Protein AF-A0A6V7UFB9-F1 (afdb_monomer)

Solvent-accessible surface area (backbone atoms only — not comparable to full-atom values): 6147 Å² total; per-residue (Å²): 77,64,73,53,52,52,66,78,41,60,58,49,83,80,74,44,53,74,65,56,56,50,50,52,52,36,59,45,65,41,44,63,60,51,49,48,67,61,47,50,62,52,52,49,51,51,50,51,55,48,48,60,58,65,74,50,81,80,71,91,51,68,69,58,55,52,54,50,55,50,51,51,50,51,48,49,52,52,54,50,48,50,51,52,55,50,51,54,50,51,53,50,51,54,52,53,51,51,53,52,52,52,53,62,69,74,74,112

Sequence (108 aa):
MIIRSAYDFPDWLINGDNYEAYEIVAYDNGLGSLLLYMFIPIIIFYVLVGLILAFRKGSSDSTMKKVYRSLILIVLINVGGYVLCSLIMVLILVRLQVEISFRYYYME

Mean predicted aligned error: 12.21 Å

Foldseek 3Di:
DVVVVCVVDVCCVPPNDPVVVLVSLCVVVVVVVVVCVLVVVLVVVVVVLVVV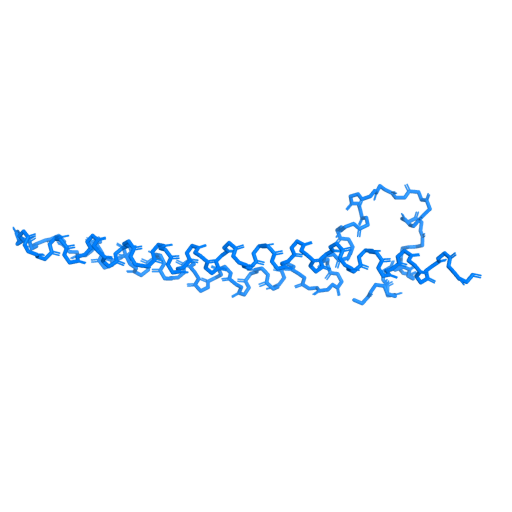VVVPVDDPDPVVVVVSVVVVVVSCCVSVVSVVVVVVVSVVVSVVVVVVVVCVVVVD

pLDDT: mean 70.35, std 8.03, range [46.31, 83.25]

Organism: Meloidogyne enterolobii (NCBI:txid390850)

Structure (mmCIF, N/CA/C/O backbone):
data_AF-A0A6V7UFB9-F1
#
_entry.id   AF-A0A6V7UFB9-F1
#
loop_
_atom_site.group_PDB
_atom_site.id
_atom_site.type_symbol
_atom_site.label_atom_id
_atom_site.label_alt_id
_atom_site.label_comp_id
_atom_site.label_asym_id
_atom_site.label_entity_id
_atom_site.label_seq_id
_atom_site.pdbx_PDB_ins_code
_atom_site.Cartn_x
_atom_site.Cartn_y
_atom_site.Cartn_z
_atom_site.occupancy
_atom_site.B_iso_or_equiv
_atom_site.auth_seq_id
_atom_site.auth_comp_id
_atom_site.auth_asym_id
_atom_site.auth_atom_id
_atom_site.pdbx_PDB_model_num
ATOM 1 N N . MET A 1 1 ? 12.294 -8.010 -14.896 1.00 49.94 1 MET A N 1
ATOM 2 C CA . MET A 1 1 ? 13.112 -8.646 -15.952 1.00 49.94 1 MET A CA 1
ATOM 3 C C . MET A 1 1 ? 12.955 -7.864 -17.263 1.00 49.94 1 MET A C 1
ATOM 5 O O . MET A 1 1 ? 12.457 -8.412 -18.229 1.00 49.94 1 MET A O 1
ATOM 9 N N . ILE A 1 2 ? 13.428 -6.607 -17.303 1.00 51.84 2 ILE A N 1
ATOM 10 C CA . ILE A 1 2 ? 13.228 -5.642 -18.417 1.00 51.84 2 ILE A CA 1
ATOM 11 C C . ILE A 1 2 ? 13.747 -6.171 -19.767 1.00 51.84 2 ILE A C 1
ATOM 13 O O . ILE A 1 2 ? 13.216 -5.845 -20.822 1.00 51.84 2 ILE A O 1
ATOM 17 N N . ILE A 1 3 ? 14.740 -7.066 -19.721 1.00 55.62 3 ILE A N 1
ATOM 18 C CA . ILE A 1 3 ? 15.310 -7.744 -20.891 1.00 55.62 3 ILE A CA 1
ATOM 19 C C . ILE A 1 3 ? 14.262 -8.594 -21.626 1.00 55.62 3 ILE A C 1
ATOM 21 O O . ILE A 1 3 ? 14.339 -8.707 -22.841 1.00 55.62 3 ILE A O 1
ATOM 25 N N . ARG A 1 4 ? 13.272 -9.177 -20.929 1.00 56.00 4 ARG A N 1
ATOM 26 C CA . ARG A 1 4 ? 12.221 -9.970 -21.587 1.00 56.00 4 ARG A CA 1
ATOM 27 C C . ARG A 1 4 ? 11.232 -9.073 -22.316 1.00 56.00 4 ARG A C 1
ATOM 29 O O . ARG A 1 4 ? 10.970 -9.307 -23.482 1.00 56.00 4 ARG A O 1
ATOM 36 N N . SER A 1 5 ? 10.781 -7.997 -21.682 1.00 55.59 5 SER A N 1
ATOM 37 C CA . SER A 1 5 ? 9.808 -7.092 -22.300 1.00 55.59 5 SER A CA 1
ATOM 38 C C . SER A 1 5 ? 10.376 -6.226 -23.415 1.00 55.59 5 SER A C 1
ATOM 40 O O . SER A 1 5 ? 9.653 -5.897 -24.347 1.00 55.59 5 SER A O 1
ATOM 42 N N . ALA A 1 6 ? 11.666 -5.886 -23.368 1.00 56.72 6 ALA A N 1
ATOM 43 C CA . ALA A 1 6 ? 12.346 -5.260 -24.502 1.00 56.72 6 ALA A CA 1
ATOM 44 C C . ALA A 1 6 ? 12.525 -6.228 -25.690 1.00 56.72 6 ALA A C 1
ATOM 46 O O . ALA A 1 6 ? 12.649 -5.787 -26.829 1.00 56.72 6 ALA A O 1
ATOM 47 N N . TYR A 1 7 ? 12.529 -7.542 -25.432 1.00 58.75 7 TYR A N 1
ATOM 48 C CA . TYR A 1 7 ? 12.594 -8.583 -26.461 1.00 58.75 7 TYR A CA 1
ATOM 49 C C . TYR A 1 7 ? 11.208 -8.922 -27.028 1.00 58.75 7 TYR A C 1
ATOM 51 O O . TYR A 1 7 ? 11.059 -9.096 -28.234 1.00 58.75 7 TYR A O 1
ATOM 59 N N . ASP A 1 8 ? 10.199 -8.987 -26.158 1.00 64.94 8 ASP A N 1
ATOM 60 C CA . ASP A 1 8 ? 8.819 -9.338 -26.507 1.00 64.94 8 ASP A CA 1
ATOM 61 C C . ASP A 1 8 ? 8.078 -8.159 -27.162 1.00 64.94 8 ASP A C 1
ATOM 63 O O . ASP A 1 8 ? 7.189 -8.364 -27.987 1.00 64.94 8 ASP A O 1
ATOM 67 N N . PHE A 1 9 ? 8.480 -6.926 -26.842 1.00 64.38 9 PHE A N 1
ATOM 68 C CA . PHE A 1 9 ? 7.953 -5.705 -27.435 1.00 64.38 9 PHE A CA 1
ATOM 69 C C . PHE A 1 9 ? 9.135 -4.769 -27.762 1.00 64.38 9 PHE A C 1
ATOM 71 O O . PHE A 1 9 ? 9.583 -4.023 -26.912 1.00 64.38 9 PHE A O 1
ATOM 78 N N . PRO A 1 10 ? 9.716 -4.792 -28.966 1.00 62.66 10 PRO A N 1
ATOM 79 C CA . PRO A 1 10 ? 10.817 -3.882 -29.307 1.00 62.66 10 PRO A CA 1
ATOM 80 C C . PRO A 1 10 ? 10.330 -2.456 -29.627 1.00 62.66 10 PRO A C 1
ATOM 82 O O . PRO A 1 10 ? 11.059 -1.483 -29.435 1.00 62.66 10 PRO A O 1
ATOM 85 N N . ASP A 1 11 ? 9.081 -2.318 -30.080 1.00 64.12 11 ASP A N 1
ATOM 86 C CA . ASP A 1 11 ? 8.555 -1.057 -30.611 1.00 64.12 11 ASP A CA 1
ATOM 87 C C . ASP A 1 11 ? 8.215 -0.017 -29.532 1.00 64.12 11 ASP A C 1
ATOM 89 O O . ASP A 1 11 ? 8.227 1.174 -29.839 1.00 64.12 11 ASP A O 1
ATOM 93 N N . TRP A 1 12 ? 7.969 -0.403 -28.270 1.00 65.44 12 TRP A N 1
ATOM 94 C CA . TRP A 1 12 ? 7.672 0.575 -27.202 1.00 65.44 12 TRP A CA 1
ATOM 95 C C . TRP A 1 12 ? 8.884 1.439 -26.843 1.00 65.44 12 TRP A C 1
ATOM 97 O O . TRP A 1 12 ? 8.723 2.569 -26.397 1.00 65.44 12 TRP A O 1
ATOM 107 N N . LEU A 1 13 ? 10.101 0.935 -27.069 1.00 61.69 13 LEU A N 1
ATOM 108 C CA . LEU A 1 13 ? 11.340 1.679 -26.830 1.00 61.69 13 LEU A CA 1
ATOM 109 C C . LEU A 1 13 ? 11.528 2.827 -27.834 1.00 61.69 13 LEU A C 1
ATOM 111 O O . LEU A 1 13 ? 12.236 3.788 -27.542 1.00 61.69 13 LEU A O 1
ATOM 115 N N . ILE A 1 14 ? 10.907 2.719 -29.014 1.00 63.56 14 ILE A N 1
ATOM 116 C CA . ILE A 1 14 ? 11.074 3.654 -30.137 1.00 63.56 14 ILE A CA 1
ATOM 117 C C . ILE A 1 14 ? 9.817 4.512 -30.337 1.00 63.56 14 ILE A C 1
ATOM 119 O O . ILE A 1 14 ? 9.926 5.707 -30.604 1.00 63.56 14 ILE A O 1
ATOM 123 N N . ASN A 1 15 ? 8.634 3.910 -30.200 1.00 66.56 15 ASN A N 1
ATOM 124 C CA . ASN A 1 15 ? 7.335 4.514 -30.507 1.00 66.56 15 ASN A CA 1
ATOM 125 C C . ASN A 1 15 ? 6.370 4.542 -29.311 1.00 66.56 15 ASN A C 1
ATOM 127 O O . ASN A 1 15 ? 5.280 5.101 -29.438 1.00 66.56 15 ASN A O 1
ATOM 131 N N . GLY A 1 16 ? 6.730 3.915 -28.189 1.00 62.97 16 GLY A N 1
ATOM 132 C CA . GLY A 1 16 ? 5.877 3.835 -27.007 1.00 62.97 16 GLY A CA 1
ATOM 133 C C . GLY A 1 16 ? 5.874 5.134 -26.213 1.00 62.97 16 GLY A C 1
ATOM 134 O O . GLY A 1 16 ? 6.852 5.887 -26.188 1.00 62.97 16 GLY A O 1
ATOM 135 N N . ASP A 1 17 ? 4.758 5.402 -25.542 1.00 71.06 17 ASP A N 1
ATOM 136 C CA . ASP A 1 17 ? 4.689 6.505 -24.586 1.00 71.06 17 ASP A CA 1
ATOM 137 C C . ASP A 1 17 ? 5.510 6.155 -23.331 1.00 71.06 17 ASP A C 1
ATOM 139 O O . ASP A 1 17 ? 5.637 4.993 -22.933 1.00 71.06 17 ASP A O 1
ATOM 143 N N . ASN A 1 18 ? 6.014 7.177 -22.639 1.00 68.44 18 ASN A N 1
ATOM 144 C CA . ASN A 1 18 ? 6.666 7.024 -21.340 1.00 68.44 18 ASN A CA 1
ATOM 145 C C . ASN A 1 18 ? 5.778 6.245 -20.357 1.00 68.44 18 ASN A C 1
ATOM 147 O O . ASN A 1 18 ? 6.292 5.524 -19.506 1.00 68.44 18 ASN A O 1
ATOM 151 N N . TYR A 1 19 ? 4.452 6.373 -20.474 1.00 68.75 19 TYR A N 1
ATOM 152 C CA . TYR A 1 19 ? 3.495 5.610 -19.677 1.00 68.75 19 TYR A CA 1
ATOM 153 C C . TYR A 1 19 ? 3.599 4.089 -19.894 1.00 68.75 19 TYR A C 1
ATOM 155 O O . TYR A 1 19 ? 3.674 3.350 -18.912 1.00 68.75 19 TYR A O 1
ATOM 163 N N . GLU A 1 20 ? 3.692 3.626 -21.144 1.00 68.62 20 GLU A N 1
ATOM 164 C CA . GLU A 1 20 ? 3.850 2.197 -21.467 1.00 68.62 20 GLU A CA 1
ATOM 165 C C . GLU A 1 20 ? 5.184 1.655 -20.941 1.00 68.62 20 GLU A C 1
ATOM 167 O O . GLU A 1 20 ? 5.237 0.561 -20.376 1.00 68.62 20 GLU A O 1
ATOM 172 N N . ALA A 1 21 ? 6.252 2.455 -21.022 1.00 67.94 21 ALA A N 1
ATOM 173 C CA . ALA A 1 21 ? 7.545 2.102 -20.440 1.00 67.94 21 ALA A CA 1
ATOM 174 C C . ALA A 1 21 ? 7.457 1.890 -18.916 1.00 67.94 21 ALA A C 1
ATOM 176 O O . ALA A 1 21 ? 8.026 0.934 -18.380 1.00 67.94 21 ALA A O 1
ATOM 177 N N . TYR A 1 22 ? 6.724 2.749 -18.198 1.00 67.06 22 TYR A N 1
ATOM 178 C CA . TYR A 1 22 ? 6.511 2.582 -16.757 1.00 67.06 22 TYR A CA 1
ATOM 179 C C . TYR A 1 22 ? 5.680 1.339 -16.427 1.00 67.06 22 TYR A C 1
ATOM 181 O O . TYR A 1 22 ? 5.983 0.657 -15.445 1.00 67.06 22 TYR A O 1
ATOM 189 N N . GLU A 1 23 ? 4.657 1.036 -17.224 1.00 71.56 23 GLU A N 1
ATOM 190 C CA . GLU A 1 23 ? 3.785 -0.121 -17.013 1.00 71.56 23 GLU A CA 1
ATOM 191 C C . GLU A 1 23 ? 4.539 -1.440 -17.204 1.00 71.56 23 GLU A C 1
ATOM 193 O O . GLU A 1 23 ? 4.486 -2.318 -16.338 1.00 71.56 23 GLU A O 1
ATOM 198 N N . ILE A 1 24 ? 5.333 -1.535 -18.271 1.00 71.19 24 ILE A N 1
ATOM 199 C CA . ILE A 1 24 ? 6.186 -2.690 -18.554 1.00 71.19 24 ILE A CA 1
ATOM 200 C C . ILE A 1 24 ? 7.190 -2.911 -17.419 1.00 71.19 24 ILE A C 1
ATOM 202 O O . ILE A 1 24 ? 7.290 -4.016 -16.885 1.00 71.19 24 ILE A O 1
ATOM 206 N N . VAL A 1 25 ? 7.888 -1.856 -16.982 1.00 69.56 25 VAL A N 1
ATOM 207 C CA . VAL A 1 25 ? 8.838 -1.938 -15.859 1.00 69.56 25 VAL A CA 1
ATOM 208 C C . VAL A 1 25 ? 8.126 -2.349 -14.569 1.00 69.56 25 VAL A C 1
ATOM 210 O O . VAL A 1 25 ? 8.658 -3.159 -13.804 1.00 69.56 25 VAL A O 1
ATOM 213 N N . ALA A 1 26 ? 6.926 -1.836 -14.306 1.00 68.81 26 ALA A N 1
ATOM 214 C CA . ALA A 1 26 ? 6.172 -2.200 -13.114 1.00 68.81 26 ALA A CA 1
ATOM 215 C C . ALA A 1 26 ? 5.722 -3.668 -13.128 1.00 68.81 26 ALA A C 1
ATOM 217 O O . ALA A 1 26 ? 5.829 -4.353 -12.102 1.00 68.81 26 ALA A O 1
ATOM 218 N N . TYR A 1 27 ? 5.271 -4.161 -14.280 1.00 71.19 27 TYR A N 1
ATOM 219 C CA . TYR A 1 27 ? 4.856 -5.547 -14.473 1.00 71.19 27 TYR A CA 1
ATOM 220 C C . TYR A 1 27 ? 6.041 -6.513 -14.336 1.00 71.19 27 TYR A C 1
ATOM 222 O O . TYR A 1 27 ? 6.003 -7.453 -13.539 1.00 71.19 27 TYR A O 1
ATOM 230 N N . ASP A 1 28 ? 7.150 -6.215 -15.011 1.00 72.75 28 ASP A N 1
ATOM 231 C CA . ASP A 1 28 ? 8.339 -7.068 -15.060 1.00 72.75 28 ASP A CA 1
ATOM 232 C C . ASP A 1 28 ? 9.088 -7.213 -13.744 1.00 72.75 28 ASP A C 1
ATOM 234 O O . ASP A 1 28 ? 9.854 -8.165 -13.553 1.00 72.75 28 ASP A O 1
ATOM 238 N N . ASN A 1 29 ? 8.947 -6.227 -12.867 1.00 69.88 29 ASN A N 1
ATOM 239 C CA . ASN A 1 29 ? 9.547 -6.249 -11.540 1.00 69.88 29 ASN A CA 1
ATOM 240 C C . ASN A 1 29 ? 8.562 -6.736 -10.475 1.00 69.88 29 ASN A C 1
ATOM 242 O O . ASN A 1 29 ? 8.885 -6.719 -9.288 1.00 69.88 29 ASN A O 1
ATOM 246 N N . GLY A 1 30 ? 7.368 -7.183 -10.883 1.00 74.75 30 GLY A N 1
ATOM 247 C CA . GLY A 1 30 ? 6.349 -7.681 -9.971 1.00 74.75 30 GLY A CA 1
ATOM 248 C C . GLY A 1 30 ? 5.882 -6.621 -8.974 1.00 74.75 30 GLY A C 1
ATOM 249 O O . GLY A 1 30 ? 5.458 -6.976 -7.873 1.00 74.75 30 GLY A O 1
ATOM 250 N N . LEU A 1 31 ? 5.952 -5.330 -9.327 1.00 73.25 31 LEU A N 1
ATOM 251 C CA . LEU A 1 31 ? 5.590 -4.242 -8.415 1.00 73.25 31 LEU A CA 1
ATOM 252 C C . LEU A 1 31 ? 4.108 -4.292 -8.041 1.00 73.25 31 LEU A C 1
ATOM 254 O O . LEU A 1 31 ? 3.764 -3.999 -6.901 1.00 73.25 31 LEU A O 1
ATOM 258 N N . GLY A 1 32 ? 3.239 -4.743 -8.951 1.00 75.06 32 GLY A N 1
ATOM 259 C CA . GLY A 1 32 ? 1.827 -4.993 -8.641 1.00 75.06 32 GLY A CA 1
ATOM 260 C C . GLY A 1 32 ? 1.646 -6.050 -7.546 1.00 75.06 32 GLY A C 1
ATOM 261 O O . GLY A 1 32 ? 0.918 -5.831 -6.577 1.00 75.06 32 GLY A O 1
ATOM 262 N N . SER A 1 33 ? 2.372 -7.166 -7.645 1.00 77.31 33 SER A N 1
ATOM 263 C CA . SER A 1 33 ? 2.381 -8.216 -6.621 1.00 77.31 33 SER A CA 1
ATOM 264 C C . SER A 1 33 ? 2.954 -7.706 -5.298 1.00 77.31 33 SER A C 1
ATOM 266 O O . SER A 1 33 ? 2.402 -7.991 -4.237 1.00 77.31 33 SER A O 1
ATOM 268 N N . LEU A 1 34 ? 4.025 -6.910 -5.351 1.00 73.62 34 LEU A N 1
ATOM 269 C CA . LEU A 1 34 ? 4.640 -6.289 -4.179 1.00 73.62 34 LEU A CA 1
ATOM 270 C C . LEU A 1 34 ? 3.662 -5.345 -3.467 1.00 73.62 34 LEU A C 1
ATOM 272 O O . LEU A 1 34 ? 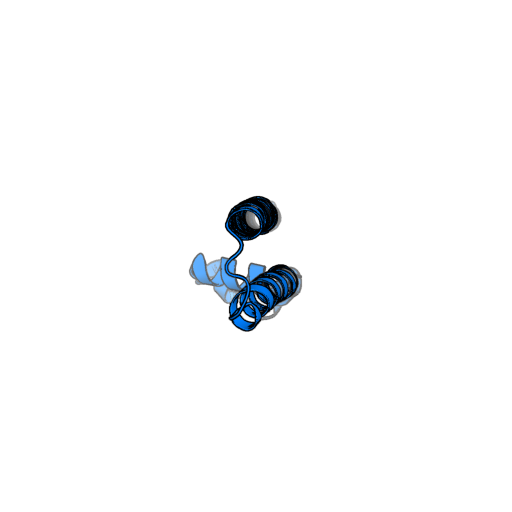3.484 -5.461 -2.257 1.00 73.62 34 LEU A O 1
ATOM 276 N N . LEU A 1 35 ? 2.953 -4.489 -4.209 1.00 73.31 35 LEU A N 1
ATOM 277 C CA . LEU A 1 35 ? 1.903 -3.629 -3.660 1.00 73.31 35 LEU A CA 1
ATOM 278 C C . LEU A 1 35 ? 0.797 -4.461 -2.995 1.00 73.31 35 LEU A C 1
ATOM 280 O O . LEU A 1 35 ? 0.422 -4.171 -1.861 1.00 73.31 35 LEU A O 1
ATOM 284 N N . LEU A 1 36 ? 0.314 -5.529 -3.635 1.00 76.44 36 LEU A N 1
ATOM 285 C CA . LEU A 1 36 ? -0.695 -6.411 -3.035 1.00 76.44 36 LEU A CA 1
ATOM 286 C C . LEU A 1 36 ? -0.215 -7.032 -1.712 1.00 76.44 36 LEU A C 1
ATOM 288 O O . LEU A 1 36 ? -0.933 -6.955 -0.714 1.00 76.44 36 LEU A O 1
ATOM 292 N N . TYR A 1 37 ? 1.006 -7.574 -1.661 1.00 73.62 37 TYR A N 1
ATOM 293 C CA . TYR A 1 37 ? 1.582 -8.116 -0.421 1.00 73.62 37 TYR A CA 1
ATOM 294 C C . TYR A 1 37 ? 1.757 -7.061 0.676 1.00 73.62 37 TYR A C 1
ATOM 296 O O . TYR A 1 37 ? 1.648 -7.392 1.856 1.00 73.62 37 TYR A O 1
ATOM 304 N N . MET A 1 38 ? 1.990 -5.799 0.310 1.00 73.12 38 MET A N 1
ATOM 305 C CA . MET A 1 38 ? 2.095 -4.700 1.270 1.00 73.12 38 MET A CA 1
ATOM 306 C C . MET A 1 38 ? 0.730 -4.234 1.786 1.00 73.12 38 MET A C 1
ATOM 308 O O . MET A 1 38 ? 0.587 -3.970 2.979 1.00 73.12 38 MET A O 1
ATOM 312 N N . PHE A 1 39 ? -0.283 -4.144 0.921 1.00 75.94 39 PHE A N 1
ATOM 313 C CA . PHE A 1 39 ? -1.587 -3.575 1.275 1.00 75.94 39 PHE A CA 1
ATOM 314 C C . PHE A 1 39 ? -2.568 -4.584 1.884 1.00 75.94 39 PHE A C 1
ATOM 316 O O . PHE A 1 39 ? -3.379 -4.194 2.726 1.00 75.94 39 PHE A O 1
ATOM 323 N N . ILE A 1 40 ? -2.498 -5.874 1.536 1.00 77.62 40 ILE A N 1
ATOM 324 C CA . ILE A 1 40 ? -3.392 -6.903 2.100 1.00 77.62 40 ILE A CA 1
ATOM 325 C C . ILE A 1 40 ? -3.307 -6.974 3.639 1.00 77.62 40 ILE A C 1
ATOM 327 O O . ILE A 1 40 ? -4.355 -6.886 4.285 1.00 77.62 40 ILE A O 1
ATOM 331 N N . PRO A 1 41 ? -2.116 -7.060 4.271 1.00 73.38 41 PRO A N 1
ATOM 332 C CA . PRO A 1 41 ? -2.005 -7.095 5.732 1.00 73.38 41 PRO A CA 1
ATOM 333 C C . PRO A 1 41 ? -2.590 -5.842 6.386 1.00 73.38 41 PRO A C 1
ATOM 335 O O . PRO A 1 41 ? -3.223 -5.909 7.437 1.00 73.38 41 PRO A O 1
ATOM 338 N N . ILE A 1 42 ? -2.416 -4.695 5.733 1.00 77.25 42 ILE A N 1
ATOM 339 C CA . ILE A 1 42 ? -2.869 -3.385 6.200 1.00 77.25 42 ILE A CA 1
ATOM 340 C C . ILE A 1 42 ? -4.394 -3.324 6.215 1.00 77.25 42 ILE A C 1
ATOM 342 O O . ILE A 1 42 ? -4.988 -2.954 7.229 1.00 77.25 42 ILE A O 1
ATOM 346 N N . ILE A 1 43 ? -5.032 -3.764 5.130 1.00 79.06 43 ILE A N 1
ATOM 347 C CA . ILE A 1 43 ? -6.490 -3.877 5.042 1.00 79.06 43 ILE A CA 1
ATOM 348 C C . ILE A 1 43 ? -7.013 -4.826 6.128 1.00 79.06 43 ILE A C 1
ATOM 350 O O . ILE A 1 43 ? -7.966 -4.478 6.827 1.00 79.06 43 ILE A O 1
ATOM 354 N N . ILE A 1 44 ? -6.362 -5.976 6.339 1.00 79.19 44 ILE A N 1
ATOM 355 C CA . ILE A 1 44 ? -6.737 -6.934 7.392 1.00 79.19 44 ILE A CA 1
ATOM 356 C C . ILE A 1 44 ? -6.663 -6.285 8.785 1.00 79.19 44 ILE A C 1
ATOM 358 O O . ILE A 1 44 ? -7.606 -6.426 9.565 1.00 79.19 44 ILE A O 1
ATOM 362 N N . PHE A 1 45 ? -5.605 -5.528 9.096 1.00 77.31 45 PHE A N 1
ATOM 363 C CA . PHE A 1 45 ? -5.491 -4.8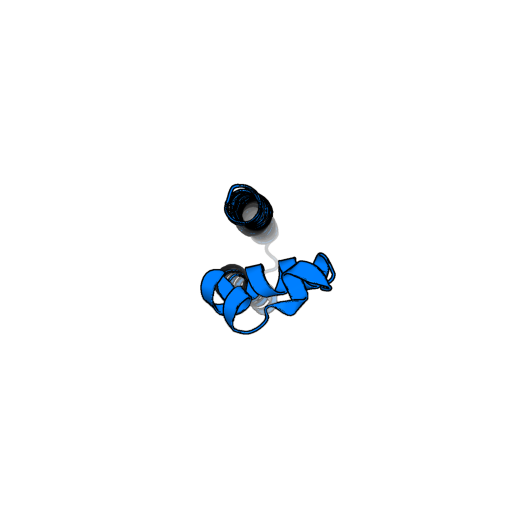09 10.372 1.00 77.31 45 PHE A CA 1
ATOM 364 C C . PHE A 1 45 ? -6.616 -3.790 10.571 1.00 77.31 45 PHE A C 1
ATOM 366 O O . PHE A 1 45 ? -7.219 -3.751 11.645 1.00 77.31 45 PHE A O 1
ATOM 373 N N . TYR A 1 46 ? -6.944 -2.998 9.547 1.00 74.94 46 TYR A N 1
ATOM 374 C CA . TYR A 1 46 ? -8.051 -2.042 9.629 1.00 74.94 46 TYR A CA 1
ATOM 375 C C . TYR A 1 46 ? -9.405 -2.731 9.813 1.00 74.94 46 TYR A C 1
ATOM 377 O O . TYR A 1 46 ? -10.210 -2.278 10.628 1.00 74.94 46 TYR A O 1
ATOM 385 N N . VAL A 1 47 ? -9.647 -3.843 9.114 1.00 79.50 47 VAL A N 1
ATOM 386 C CA . VAL A 1 47 ? -10.874 -4.640 9.260 1.00 79.50 47 VAL A CA 1
ATOM 387 C C . VAL A 1 47 ? -10.973 -5.243 10.661 1.00 79.50 47 VAL A C 1
ATOM 389 O O . VAL A 1 47 ? -12.034 -5.164 11.276 1.00 79.50 47 VAL A O 1
ATOM 392 N N . LEU A 1 48 ? -9.878 -5.777 11.210 1.00 80.31 48 LEU A N 1
ATOM 393 C CA . LEU A 1 48 ? -9.845 -6.308 12.576 1.00 80.31 48 LEU A CA 1
ATOM 394 C C . LEU A 1 48 ? -10.114 -5.220 13.618 1.00 80.31 48 LEU A C 1
ATOM 396 O O . LEU A 1 48 ? -10.950 -5.414 14.499 1.00 80.31 48 LEU A O 1
ATOM 400 N N . VAL A 1 49 ? -9.466 -4.056 13.505 1.00 77.31 49 VAL A N 1
ATOM 401 C CA . VAL A 1 49 ? -9.729 -2.916 14.398 1.00 77.31 49 VAL A CA 1
ATOM 402 C C . VAL A 1 49 ? -11.181 -2.452 14.266 1.00 77.31 49 VAL A C 1
ATOM 404 O O . VAL A 1 49 ? -11.848 -2.241 15.278 1.00 77.31 49 VAL A O 1
ATOM 407 N N . GLY A 1 50 ? -11.704 -2.358 13.042 1.00 74.75 50 GLY A N 1
ATOM 408 C CA . GLY A 1 50 ? -13.103 -2.027 12.775 1.00 74.75 50 GLY A CA 1
ATOM 409 C C . GLY A 1 50 ? -14.083 -3.023 13.402 1.00 74.75 50 GLY A C 1
ATOM 410 O O . GLY A 1 50 ? -15.041 -2.603 14.050 1.00 74.75 50 GLY A O 1
ATOM 411 N N . LEU A 1 51 ? -13.814 -4.328 13.293 1.00 79.69 51 LEU A N 1
ATOM 412 C CA . LEU A 1 51 ? -14.606 -5.390 13.926 1.00 79.69 51 LEU A CA 1
ATOM 413 C C . LEU A 1 51 ? -14.570 -5.281 15.452 1.00 79.69 51 LEU A C 1
ATOM 415 O O . LEU A 1 51 ? -15.622 -5.319 16.088 1.00 79.69 51 LEU A O 1
ATOM 419 N N . ILE A 1 52 ? -13.390 -5.078 16.044 1.00 77.38 52 ILE A N 1
ATOM 420 C CA . ILE A 1 52 ? -13.237 -4.888 17.496 1.00 77.38 52 ILE A CA 1
ATOM 421 C C . ILE A 1 52 ? -14.077 -3.697 17.979 1.00 77.38 52 ILE A C 1
ATOM 423 O O . ILE A 1 52 ? -14.695 -3.765 19.043 1.00 77.38 52 ILE A O 1
ATOM 427 N N . LEU A 1 53 ? -14.135 -2.613 17.202 1.00 70.75 53 LEU A N 1
ATOM 428 C CA . LEU A 1 53 ? -14.966 -1.451 17.520 1.00 70.75 53 LEU A CA 1
ATOM 429 C C . LEU A 1 53 ? -16.462 -1.736 17.334 1.00 70.75 53 LEU A C 1
ATOM 431 O O . LEU A 1 53 ? -17.261 -1.330 18.180 1.00 70.75 53 LEU A O 1
ATOM 435 N N . ALA A 1 54 ? -16.844 -2.445 16.270 1.00 72.25 54 ALA A N 1
ATOM 436 C CA . ALA A 1 54 ? -18.235 -2.758 15.944 1.00 72.25 54 ALA A CA 1
ATOM 437 C C . ALA A 1 54 ? -18.881 -3.720 16.957 1.00 72.25 54 ALA A C 1
ATOM 439 O O . ALA A 1 54 ? -20.020 -3.504 17.376 1.00 72.25 54 ALA A O 1
ATOM 440 N N . PHE A 1 55 ? -18.145 -4.735 17.421 1.00 73.62 55 PHE A N 1
ATOM 441 C CA . PHE A 1 55 ? -18.627 -5.676 18.439 1.00 73.62 55 PHE A CA 1
ATOM 442 C C . PHE A 1 55 ? -18.666 -5.084 19.853 1.00 73.62 55 PHE A C 1
ATOM 444 O O . PHE A 1 55 ? -19.223 -5.691 20.765 1.00 73.62 55 PHE A O 1
ATOM 451 N N . ARG A 1 56 ? -18.157 -3.863 20.060 1.00 63.19 56 ARG A N 1
ATOM 452 C CA . ARG A 1 56 ? -18.124 -3.206 21.375 1.00 63.19 56 ARG A CA 1
ATOM 453 C C . ARG A 1 56 ? -19.442 -2.525 21.772 1.00 63.19 56 ARG A C 1
ATOM 455 O O . ARG A 1 56 ? -19.452 -1.676 22.669 1.00 63.19 56 ARG A O 1
ATOM 462 N N . LYS A 1 57 ? -20.565 -2.863 21.134 1.00 50.28 57 LYS A N 1
ATOM 463 C CA . LYS A 1 57 ? -21.903 -2.344 21.460 1.00 50.28 57 LYS A CA 1
ATOM 464 C C . LYS A 1 57 ? -22.322 -2.811 22.870 1.00 50.28 57 LYS A C 1
ATOM 466 O O . LYS A 1 57 ? -23.074 -3.763 23.008 1.00 50.28 57 LYS A O 1
ATOM 471 N N . GLY A 1 58 ? -21.798 -2.172 23.922 1.00 54.56 58 GLY A N 1
ATOM 472 C CA . GLY A 1 58 ? -22.135 -2.514 25.312 1.00 54.56 58 GLY A CA 1
ATOM 473 C C . GLY A 1 58 ? -21.296 -1.909 26.446 1.00 54.56 58 GLY A C 1
ATOM 474 O O . GLY A 1 58 ? -21.731 -1.970 27.588 1.00 54.56 58 GLY A O 1
ATOM 475 N N . SER A 1 59 ? -20.131 -1.294 26.206 1.00 56.66 59 SER A N 1
ATOM 476 C CA . SER A 1 59 ? -19.329 -0.718 27.307 1.00 56.66 59 SER A CA 1
ATOM 477 C C . S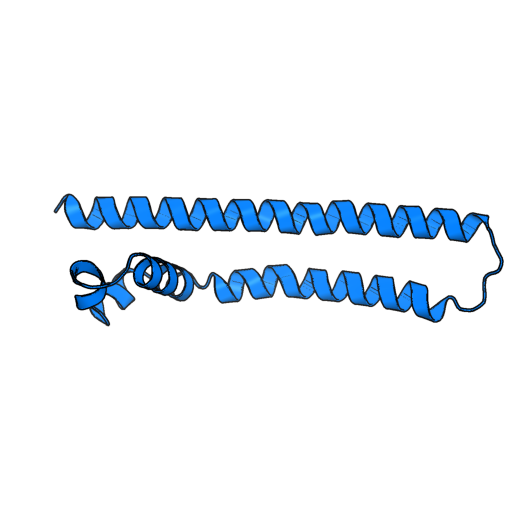ER A 1 59 ? -19.572 0.793 27.432 1.00 56.66 59 SER A C 1
ATOM 479 O O . SER A 1 59 ? -19.021 1.588 26.666 1.00 56.66 59 SER A O 1
ATOM 481 N N . SER A 1 60 ? -20.399 1.195 28.405 1.00 59.31 60 SER A N 1
ATOM 482 C CA . SER A 1 60 ? -20.681 2.597 28.777 1.00 59.31 60 SER A CA 1
ATOM 483 C C . SER A 1 60 ? -19.473 3.330 29.384 1.00 59.31 60 SER A C 1
ATOM 485 O O . SER A 1 60 ? -19.564 4.512 29.714 1.00 59.31 60 SER A O 1
ATOM 487 N N . ASP A 1 61 ? -18.327 2.658 29.488 1.00 67.38 61 ASP A N 1
ATOM 488 C CA . ASP A 1 61 ? -17.185 3.118 30.259 1.00 67.38 61 ASP A CA 1
ATOM 489 C C . ASP A 1 61 ? -16.318 4.133 29.488 1.00 67.38 61 ASP A C 1
ATOM 491 O O . ASP A 1 61 ? -15.749 3.859 28.417 1.00 67.38 61 ASP A O 1
ATOM 495 N N . SER A 1 62 ? -16.245 5.349 30.031 1.00 70.75 62 SER A N 1
ATOM 496 C CA . SER A 1 62 ? -15.573 6.504 29.422 1.00 70.75 62 SER A CA 1
ATOM 497 C C . SER A 1 62 ? -14.049 6.342 29.354 1.00 70.75 62 SER A C 1
ATOM 499 O O . SER A 1 62 ? -13.422 6.798 28.392 1.00 70.75 62 SER A O 1
ATOM 501 N N . THR A 1 63 ? -13.461 5.624 30.313 1.00 73.94 63 THR A N 1
ATOM 502 C CA . THR A 1 63 ? -12.023 5.325 30.369 1.00 73.94 63 THR A CA 1
ATOM 503 C C . THR A 1 63 ? -11.613 4.438 29.202 1.00 73.94 63 THR A C 1
ATOM 505 O O . THR A 1 63 ? -10.679 4.754 28.463 1.00 73.94 63 THR A O 1
ATOM 508 N N . MET A 1 64 ? -12.392 3.388 28.940 1.00 68.69 64 MET A N 1
ATOM 509 C CA . MET A 1 64 ? -12.132 2.486 27.823 1.00 68.69 64 MET A CA 1
ATOM 510 C C . MET A 1 64 ? -12.274 3.212 26.478 1.00 68.69 64 MET A C 1
ATOM 512 O O . MET A 1 64 ? -11.456 3.010 25.587 1.00 68.69 64 MET A O 1
ATOM 516 N N . LYS A 1 65 ? -13.229 4.141 26.310 1.00 70.38 65 LYS A N 1
ATOM 517 C CA . LYS A 1 65 ? -13.328 4.956 25.075 1.00 70.38 65 LYS A CA 1
ATOM 518 C C . LYS A 1 65 ? -12.036 5.720 24.747 1.00 70.38 65 LYS A C 1
ATOM 520 O O . LYS A 1 65 ? -11.669 5.781 23.574 1.00 70.38 65 LYS A O 1
ATOM 525 N N . LYS A 1 66 ? -11.331 6.256 25.751 1.00 76.06 66 LYS A N 1
ATOM 526 C CA . LYS A 1 66 ? -10.038 6.936 25.546 1.00 76.06 66 LYS A CA 1
ATOM 527 C C . LYS A 1 66 ? -8.953 5.962 25.086 1.00 76.06 66 LYS A C 1
ATOM 529 O O . LYS A 1 66 ? -8.264 6.258 24.115 1.00 76.06 66 LYS A O 1
ATOM 534 N N . VAL A 1 67 ? -8.86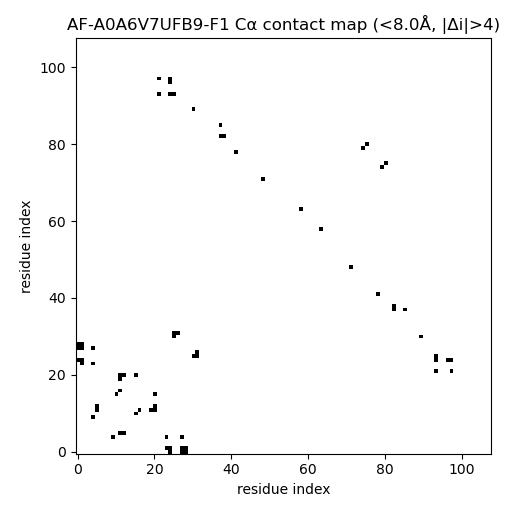2 4.790 25.717 1.00 78.25 67 VAL A N 1
ATOM 535 C CA . VAL A 1 67 ? -7.890 3.740 25.361 1.00 78.25 67 VAL A CA 1
ATOM 536 C C . VAL A 1 67 ? -8.055 3.297 23.906 1.00 78.25 67 VAL A C 1
ATOM 538 O O . VAL A 1 67 ? -7.076 3.255 23.166 1.00 78.25 67 VAL A O 1
ATOM 541 N N . TYR A 1 68 ? -9.290 3.063 23.451 1.00 71.19 68 TYR A N 1
ATOM 542 C CA . TYR A 1 68 ? -9.548 2.690 22.055 1.00 71.19 68 TYR A CA 1
ATOM 543 C C . TYR A 1 68 ? -9.212 3.805 21.065 1.00 71.19 68 TYR A C 1
ATOM 545 O O . TYR A 1 68 ? -8.648 3.526 20.013 1.00 71.19 68 TYR A O 1
ATOM 553 N N . ARG A 1 69 ? -9.518 5.067 21.390 1.00 75.19 69 ARG A N 1
ATOM 554 C CA . ARG A 1 69 ? -9.161 6.199 20.523 1.00 75.19 69 ARG A CA 1
ATOM 555 C C . ARG A 1 69 ? -7.645 6.315 20.362 1.00 75.19 69 ARG A C 1
ATOM 557 O O . ARG A 1 69 ? -7.179 6.530 19.248 1.00 75.19 69 ARG A O 1
ATOM 564 N N . SER A 1 70 ? -6.892 6.115 21.442 1.00 79.44 70 SER A N 1
ATOM 565 C CA . SER A 1 70 ? -5.428 6.078 21.393 1.00 79.44 70 SER A CA 1
ATOM 566 C C . SER A 1 70 ? -4.905 4.878 20.602 1.00 79.44 70 SER A C 1
ATOM 568 O O . SER A 1 70 ? -4.003 5.046 19.791 1.00 79.44 70 SER A O 1
ATOM 570 N N . LEU A 1 71 ? -5.497 3.691 20.767 1.00 76.44 71 LEU A N 1
ATOM 571 C CA . LEU A 1 71 ? -5.139 2.490 19.999 1.00 76.44 71 LEU A CA 1
ATOM 572 C C . LEU A 1 71 ? -5.380 2.670 18.498 1.00 76.44 71 LEU A C 1
ATOM 574 O O . LEU A 1 71 ? -4.499 2.360 17.704 1.00 76.44 71 LEU A O 1
ATOM 578 N N . ILE A 1 72 ? -6.532 3.224 18.111 1.00 77.25 72 ILE A N 1
ATOM 579 C CA . ILE A 1 72 ? -6.832 3.558 16.713 1.00 77.25 72 ILE A CA 1
ATOM 580 C C . ILE A 1 72 ? -5.781 4.518 16.169 1.00 77.25 72 ILE A C 1
ATOM 582 O O . ILE A 1 72 ? -5.283 4.303 15.073 1.00 77.25 72 ILE A O 1
ATOM 586 N N . LEU A 1 73 ? -5.431 5.557 16.929 1.00 78.62 73 LEU A N 1
ATOM 587 C CA . LEU A 1 73 ? -4.475 6.573 16.499 1.00 78.62 73 LEU A CA 1
ATOM 588 C C . LEU A 1 73 ? -3.059 5.996 16.344 1.00 78.62 73 LEU A C 1
ATOM 590 O O . LEU A 1 73 ? -2.389 6.294 15.361 1.00 78.62 73 LEU A O 1
ATOM 594 N N . ILE A 1 74 ? -2.637 5.116 17.257 1.00 79.75 74 ILE A N 1
ATOM 595 C CA . ILE A 1 74 ? -1.366 4.387 17.156 1.00 79.75 74 ILE A CA 1
ATOM 596 C C . ILE A 1 74 ? -1.366 3.492 15.918 1.00 79.75 74 ILE A C 1
ATOM 598 O O . ILE A 1 74 ? -0.417 3.545 15.143 1.00 79.75 74 ILE A O 1
ATOM 602 N N . VAL A 1 75 ? -2.426 2.709 15.694 1.00 76.75 75 VAL A N 1
ATOM 603 C CA . VAL A 1 75 ? -2.529 1.847 14.507 1.00 76.75 75 VAL A CA 1
ATOM 604 C C . VAL A 1 75 ? -2.527 2.686 13.229 1.00 76.75 75 VAL A C 1
ATOM 606 O O . VAL A 1 75 ? -1.789 2.361 12.309 1.00 76.75 75 VAL A O 1
ATOM 609 N N . LEU A 1 76 ? -3.265 3.798 13.181 1.00 75.12 76 LEU A N 1
ATOM 610 C CA . LEU A 1 76 ? -3.304 4.702 12.027 1.00 75.12 76 LEU A CA 1
ATOM 611 C C . LEU A 1 76 ? -1.933 5.291 11.699 1.00 75.12 76 LEU A C 1
ATOM 613 O O . LEU A 1 76 ? -1.538 5.290 10.537 1.00 75.12 76 LEU A O 1
ATOM 617 N N . ILE A 1 77 ? -1.205 5.774 12.706 1.00 81.06 77 ILE A N 1
ATOM 618 C CA . ILE A 1 77 ? 0.126 6.358 12.507 1.00 81.06 77 ILE A CA 1
ATOM 619 C C . ILE A 1 77 ? 1.122 5.284 12.081 1.00 81.06 77 ILE A C 1
ATOM 621 O O . ILE A 1 77 ? 1.891 5.505 11.151 1.00 81.06 77 ILE A O 1
ATOM 625 N N . ASN A 1 78 ? 1.106 4.124 12.735 1.00 75.00 78 ASN A N 1
ATOM 626 C CA . ASN A 1 78 ? 2.081 3.075 12.468 1.00 75.00 78 ASN A CA 1
ATOM 627 C C . ASN A 1 78 ? 1.823 2.457 11.088 1.00 75.00 78 ASN A C 1
ATOM 629 O O . ASN A 1 78 ? 2.680 2.489 10.212 1.00 75.00 78 ASN A O 1
ATOM 633 N N . VAL A 1 79 ? 0.594 2.004 10.842 1.00 75.44 79 VAL A N 1
ATOM 634 C CA . VAL A 1 79 ? 0.201 1.390 9.571 1.00 75.44 79 VAL A CA 1
ATOM 635 C C . VAL A 1 79 ? 0.232 2.407 8.430 1.00 75.44 79 VAL A C 1
ATOM 637 O O . VAL A 1 79 ? 0.791 2.120 7.378 1.00 75.44 79 VAL A O 1
ATOM 640 N N . GLY A 1 80 ? -0.309 3.611 8.632 1.00 74.56 80 GLY A N 1
ATOM 641 C CA . GLY A 1 80 ? -0.266 4.681 7.631 1.00 74.56 80 GLY A CA 1
ATOM 642 C C . GLY A 1 80 ? 1.159 5.144 7.323 1.00 74.56 80 GLY A C 1
ATOM 643 O O . GLY A 1 80 ? 1.492 5.360 6.160 1.00 74.56 80 GLY A O 1
ATOM 644 N N . GLY A 1 81 ? 2.025 5.221 8.336 1.00 78.19 81 GLY A N 1
ATOM 645 C CA . GLY A 1 81 ? 3.449 5.509 8.168 1.00 78.19 81 GLY A CA 1
ATOM 646 C C . GLY A 1 81 ? 4.168 4.430 7.359 1.00 78.19 81 GLY A C 1
ATOM 647 O O . GLY A 1 81 ? 4.911 4.761 6.435 1.00 78.19 81 GLY A O 1
ATOM 648 N N . TYR A 1 82 ? 3.889 3.148 7.625 1.00 74.31 82 TYR A N 1
ATOM 649 C CA . TYR A 1 82 ? 4.408 2.041 6.816 1.00 74.31 82 TYR A CA 1
ATOM 650 C C . TYR A 1 82 ? 3.931 2.116 5.361 1.00 74.31 82 TYR A C 1
ATOM 652 O O . TYR A 1 82 ? 4.761 1.965 4.465 1.00 74.31 82 TYR A O 1
ATOM 660 N N . VAL A 1 83 ? 2.649 2.412 5.101 1.00 75.88 83 VAL A N 1
ATOM 661 C CA . VAL A 1 83 ? 2.139 2.634 3.730 1.00 75.88 83 VAL A CA 1
ATOM 662 C C . VAL A 1 83 ? 2.901 3.762 3.044 1.00 75.88 83 VAL A C 1
ATOM 664 O O . VAL A 1 83 ? 3.348 3.606 1.909 1.00 75.88 83 VAL A O 1
ATOM 667 N N . LEU A 1 84 ? 3.057 4.897 3.724 1.00 79.38 84 LEU A N 1
ATOM 668 C CA . LEU A 1 84 ? 3.675 6.084 3.146 1.00 79.38 84 LEU A CA 1
ATOM 669 C C . LEU A 1 84 ? 5.155 5.841 2.817 1.00 79.38 84 LEU A C 1
ATOM 671 O O . LEU A 1 84 ? 5.584 6.124 1.700 1.00 79.38 84 LEU A O 1
ATOM 675 N N . CYS A 1 85 ? 5.912 5.235 3.738 1.00 80.50 85 CYS A N 1
ATOM 676 C CA . CYS A 1 85 ? 7.291 4.804 3.483 1.00 80.50 85 CYS A CA 1
ATOM 677 C C . CYS A 1 85 ? 7.381 3.823 2.309 1.00 80.50 85 CYS A C 1
ATOM 679 O O . CYS A 1 85 ? 8.271 3.945 1.470 1.00 80.50 85 CYS A O 1
ATOM 681 N N . SER A 1 86 ? 6.447 2.878 2.226 1.00 74.56 86 SER A N 1
ATOM 682 C CA . SER A 1 86 ? 6.400 1.874 1.160 1.00 74.56 86 SER A CA 1
ATOM 683 C C . SER A 1 86 ? 6.139 2.498 -0.212 1.00 74.56 86 SER A C 1
ATOM 685 O O . SER A 1 86 ? 6.821 2.171 -1.179 1.00 74.56 86 SER A O 1
ATOM 687 N N . LEU A 1 87 ? 5.205 3.449 -0.297 1.00 78.38 87 LEU A N 1
ATOM 688 C CA . LEU A 1 87 ? 4.924 4.198 -1.526 1.00 78.38 87 LEU A CA 1
ATOM 689 C C . LEU A 1 87 ?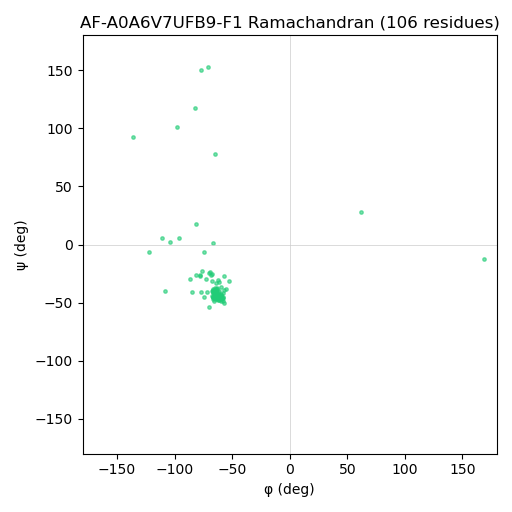 6.130 5.030 -1.971 1.00 78.38 87 LEU A C 1
ATOM 691 O O . LEU A 1 87 ? 6.481 5.016 -3.149 1.00 78.38 87 LEU A O 1
ATOM 695 N N . ILE A 1 88 ? 6.793 5.713 -1.032 1.00 83.25 88 ILE A N 1
ATOM 696 C CA . ILE A 1 88 ? 8.016 6.475 -1.318 1.00 83.25 88 ILE A CA 1
ATOM 697 C C . ILE A 1 88 ? 9.114 5.539 -1.840 1.00 83.25 88 ILE A C 1
ATOM 699 O O . ILE A 1 88 ? 9.758 5.851 -2.841 1.00 83.25 88 ILE A O 1
ATOM 703 N N . MET A 1 89 ? 9.297 4.372 -1.216 1.00 77.81 89 MET A N 1
ATOM 704 C CA . MET A 1 89 ? 10.276 3.374 -1.652 1.00 77.81 89 MET A CA 1
ATOM 705 C C . MET A 1 89 ? 9.989 2.876 -3.074 1.00 77.81 89 MET A C 1
ATOM 707 O O . MET A 1 89 ? 10.901 2.854 -3.897 1.00 77.81 89 MET A O 1
ATOM 711 N N . VAL A 1 90 ? 8.738 2.524 -3.390 1.00 78.12 90 VAL A N 1
ATOM 712 C CA . VAL A 1 90 ? 8.352 2.080 -4.741 1.00 78.12 90 VAL A CA 1
ATOM 713 C C . VAL A 1 90 ? 8.595 3.184 -5.772 1.00 78.12 90 VAL A C 1
ATOM 715 O O . VAL A 1 90 ? 9.167 2.911 -6.825 1.00 78.12 90 VAL A O 1
ATOM 718 N N . LEU A 1 91 ? 8.242 4.437 -5.466 1.00 78.69 91 LEU A N 1
ATOM 719 C CA . LEU A 1 91 ? 8.492 5.574 -6.361 1.00 78.69 91 LEU A CA 1
ATOM 720 C C . LEU A 1 91 ? 9.985 5.769 -6.653 1.00 78.69 91 LEU A C 1
ATOM 722 O O . LEU A 1 91 ? 10.361 5.996 -7.805 1.00 78.69 91 LEU A O 1
ATOM 726 N N . ILE A 1 92 ? 10.834 5.660 -5.627 1.00 80.12 92 ILE A N 1
ATOM 727 C CA . ILE A 1 92 ? 12.290 5.754 -5.784 1.00 80.12 92 ILE A CA 1
ATOM 728 C C . ILE A 1 92 ? 12.809 4.589 -6.630 1.00 80.12 92 ILE A C 1
ATOM 730 O O . ILE A 1 92 ? 13.572 4.820 -7.565 1.00 80.12 92 ILE A O 1
ATOM 734 N N . LEU A 1 93 ? 12.381 3.356 -6.346 1.00 73.88 93 LEU A N 1
ATOM 735 C CA . LEU A 1 93 ? 12.834 2.163 -7.069 1.00 73.88 93 LEU A CA 1
ATOM 736 C C . LEU A 1 93 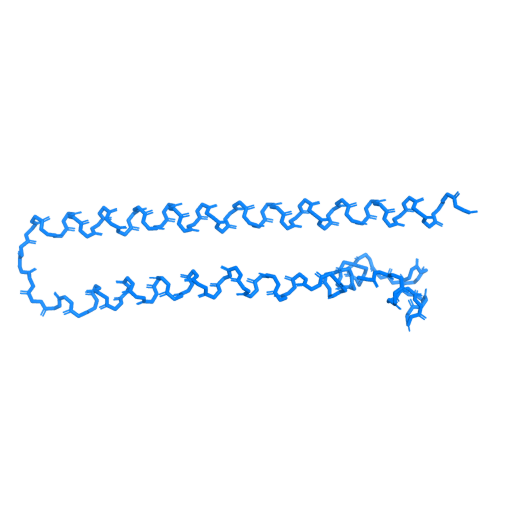? 12.464 2.205 -8.553 1.00 73.88 93 LEU A C 1
ATOM 738 O O . LEU A 1 93 ? 13.316 1.922 -9.392 1.00 73.88 93 LEU A O 1
ATOM 742 N N . VAL A 1 94 ? 11.237 2.619 -8.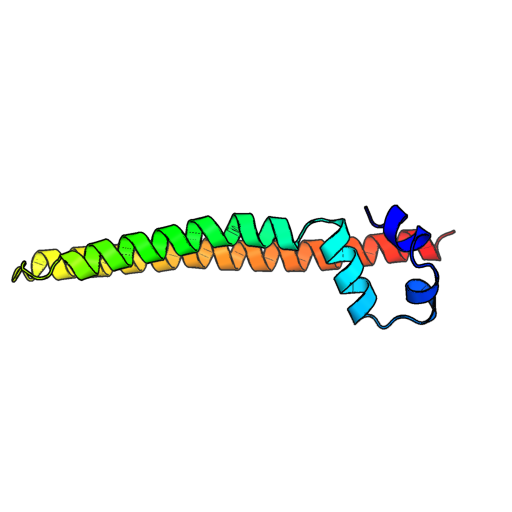883 1.00 72.88 94 VAL A N 1
ATOM 743 C CA . VAL A 1 94 ? 10.798 2.790 -10.277 1.00 72.88 94 VAL A CA 1
ATOM 744 C C . VAL A 1 94 ? 11.650 3.840 -10.983 1.00 72.88 94 VAL A C 1
ATOM 746 O O . VAL A 1 94 ? 12.148 3.593 -12.080 1.00 72.88 94 VAL A O 1
ATOM 749 N N . ARG A 1 95 ? 11.869 5.002 -10.352 1.00 71.94 95 ARG A N 1
ATOM 750 C CA . ARG A 1 95 ? 12.705 6.069 -10.926 1.00 71.94 95 ARG A CA 1
ATOM 751 C C . ARG A 1 95 ? 14.136 5.601 -11.180 1.00 71.94 95 ARG A C 1
ATOM 753 O O . ARG A 1 95 ? 14.657 5.837 -12.267 1.00 71.94 95 ARG A O 1
ATOM 760 N N . LEU A 1 96 ? 14.736 4.914 -10.211 1.00 72.62 96 LEU A N 1
ATOM 761 C CA . LEU A 1 96 ? 16.106 4.417 -10.310 1.00 72.62 96 LEU A CA 1
ATOM 762 C C . LEU A 1 96 ? 16.237 3.342 -11.401 1.00 72.62 96 LEU A C 1
ATOM 764 O O . LEU A 1 96 ? 17.189 3.365 -12.176 1.00 72.62 96 LEU A O 1
ATOM 768 N N . GLN A 1 97 ? 15.265 2.428 -11.506 1.00 66.56 97 GLN A N 1
ATOM 769 C CA . GLN A 1 97 ? 15.262 1.403 -12.555 1.00 66.56 97 GLN A CA 1
ATOM 770 C C . GLN A 1 97 ? 15.120 1.982 -13.958 1.00 66.56 97 GLN A C 1
ATOM 772 O O . GLN A 1 97 ? 15.787 1.497 -14.874 1.00 66.56 97 GLN A O 1
ATOM 777 N N . VAL A 1 98 ? 14.287 3.008 -14.138 1.00 66.94 98 VAL A N 1
ATOM 778 C CA . VAL A 1 98 ? 14.151 3.678 -15.437 1.00 66.94 98 VAL A CA 1
ATOM 779 C C . VAL A 1 98 ? 15.459 4.367 -15.827 1.00 66.94 98 VAL A C 1
ATOM 781 O O . VAL A 1 98 ? 15.912 4.183 -16.953 1.00 66.94 98 VAL A O 1
ATOM 784 N N . GLU A 1 99 ? 16.126 5.073 -14.906 1.00 68.94 99 GLU A N 1
ATOM 785 C CA . GLU A 1 99 ? 17.416 5.717 -15.206 1.00 68.94 99 GLU A CA 1
ATOM 786 C C . GLU A 1 99 ? 18.510 4.699 -15.573 1.00 68.94 99 GLU A C 1
ATOM 788 O O . GLU A 1 99 ? 19.248 4.902 -16.539 1.00 68.94 99 GLU A O 1
ATOM 793 N N . ILE A 1 100 ? 18.597 3.581 -14.842 1.00 68.19 100 ILE A N 1
ATOM 794 C CA . ILE A 1 100 ? 19.560 2.508 -15.138 1.00 68.19 100 ILE A CA 1
ATOM 795 C C . ILE A 1 100 ? 19.283 1.892 -16.515 1.00 68.19 100 ILE A C 1
ATOM 797 O O . ILE A 1 100 ? 20.218 1.680 -17.286 1.00 68.19 100 ILE A O 1
ATOM 801 N N . SER A 1 101 ? 18.013 1.640 -16.839 1.00 62.72 101 SER A N 1
ATOM 802 C CA . SER A 1 101 ? 17.622 1.041 -18.123 1.00 62.72 101 SER A CA 1
ATOM 803 C C . SER A 1 101 ? 17.941 1.966 -19.298 1.00 62.72 101 SER A C 1
ATOM 805 O O . SER A 1 101 ? 18.497 1.511 -20.294 1.00 62.72 101 SER A O 1
ATOM 807 N N . PHE A 1 102 ? 17.683 3.272 -19.154 1.00 64.12 102 PHE A N 1
ATOM 808 C CA . PHE A 1 102 ? 18.074 4.275 -20.148 1.00 64.12 102 PHE A CA 1
ATOM 809 C C . PHE A 1 102 ? 19.597 4.342 -20.332 1.00 64.12 102 PHE A C 1
ATOM 811 O O . PHE A 1 102 ? 20.076 4.341 -21.462 1.00 64.12 102 PHE A O 1
ATOM 818 N N . ARG A 1 103 ? 20.392 4.363 -19.253 1.00 64.12 103 ARG A N 1
ATOM 819 C CA . ARG A 1 103 ? 21.863 4.403 -19.384 1.00 64.12 103 ARG A CA 1
ATOM 820 C C . ARG A 1 103 ? 22.436 3.168 -20.069 1.00 64.12 103 ARG A C 1
ATOM 822 O O . ARG A 1 103 ? 23.389 3.310 -20.822 1.00 64.12 103 ARG A O 1
ATOM 829 N N . TYR A 1 104 ? 21.881 1.990 -19.799 1.00 64.88 104 TYR A N 1
ATOM 830 C CA . TYR A 1 104 ? 22.351 0.746 -20.405 1.00 64.88 104 TYR A CA 1
ATOM 831 C C . TYR A 1 104 ? 22.085 0.707 -21.919 1.00 64.88 104 TYR A C 1
ATOM 833 O O . TYR A 1 104 ? 22.947 0.273 -22.667 1.00 64.88 104 TYR A O 1
ATOM 841 N N . TYR A 1 105 ? 20.938 1.221 -22.375 1.00 59.09 105 TYR A N 1
ATOM 842 C CA . TYR A 1 105 ? 20.547 1.187 -23.791 1.00 59.09 105 TYR A CA 1
ATOM 843 C C . TYR A 1 105 ? 21.171 2.276 -24.677 1.00 59.09 105 TYR A C 1
ATOM 845 O O . TYR A 1 105 ? 21.266 2.077 -25.880 1.00 59.09 105 TYR A O 1
ATOM 853 N N . TYR A 1 106 ? 21.556 3.429 -24.119 1.00 57.44 106 TYR A N 1
ATOM 854 C CA . TYR A 1 106 ? 22.100 4.560 -24.894 1.00 57.44 106 TYR A CA 1
ATOM 855 C C . TYR A 1 106 ? 23.629 4.729 -24.771 1.00 57.44 106 TYR A C 1
ATOM 857 O O . TYR A 1 106 ? 24.174 5.696 -25.305 1.00 57.44 106 TYR A O 1
ATOM 865 N N . MET A 1 107 ? 24.320 3.849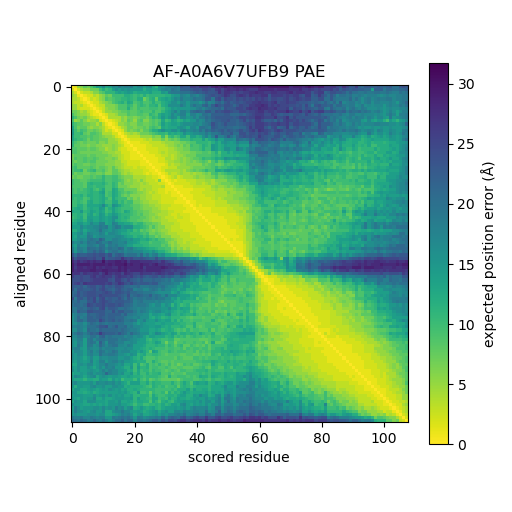 -24.034 1.00 54.66 107 MET A N 1
ATOM 866 C CA . MET A 1 107 ? 25.792 3.829 -23.940 1.00 54.66 107 MET A CA 1
ATOM 867 C C . MET A 1 107 ? 26.449 2.611 -24.620 1.00 54.66 107 MET A C 1
ATOM 869 O O . MET A 1 107 ? 27.671 2.478 -24.533 1.00 54.66 107 MET A O 1
ATOM 873 N N . GLU A 1 108 ? 25.675 1.768 -25.308 1.00 46.31 108 GLU A N 1
ATOM 874 C CA . GLU A 1 108 ? 26.160 0.890 -26.392 1.00 46.31 108 GLU A CA 1
ATOM 875 C C . GLU A 1 108 ? 25.856 1.534 -27.751 1.00 46.31 108 GLU A C 1
ATOM 877 O O . GLU A 1 108 ? 26.706 1.398 -28.661 1.00 46.31 108 GLU A O 1
#

Radius of gyration: 21.68 Å; Cα contacts (8 Å, |Δi|>4): 36; chains: 1; bounding box: 48×17×61 Å

Secondary structure (DSSP, 8-state):
-HHHHHHH-STHHHH--HHHHHHHHHHHTTHHHHHHHHHHHHHHHHHHHHHHHHTTTT---HHHHHHHHHHHHHHHHHHHHHHHHHHHHHHHHHHHHHHHHHHHHH--